Protein AF-A0A356GTF8-F1 (afdb_monomer_lite)

Radius of gyration: 16.65 Å; chains: 1; bounding box: 35×34×46 Å

Sequence (70 aa):
LIFFWDPLEPMPHDPDVKALLRMAVVWNIPIACNRASADFMISSPLMDSHYDRLVPDYDVYRTRKITRDE

Foldseek 3Di:
DEAADDPPDDDPCVVVVVVVVVVCVQQVHQYDHDDVSVVCVVPDPCVVDDDDGDHDDCVCVVPDDDDDDD

pLDDT: mean 91.95, std 6.61, range [57.09, 98.12]

Structure (mmCIF, N/CA/C/O backbone):
data_AF-A0A356GTF8-F1
#
_entry.id   AF-A0A356GTF8-F1
#
loop_
_atom_site.group_PDB
_atom_site.id
_atom_site.type_symbol
_atom_site.label_atom_id
_atom_site.label_alt_id
_atom_site.label_comp_id
_atom_site.label_asym_id
_atom_site.label_entity_id
_atom_site.label_seq_id
_atom_site.pdbx_PDB_ins_code
_atom_site.Cartn_x
_atom_site.Cartn_y
_atom_site.Cartn_z
_atom_site.occupancy
_atom_site.B_iso_or_equiv
_atom_site.auth_seq_id
_atom_site.auth_comp_id
_atom_site.auth_asym_id
_atom_site.auth_atom_id
_atom_site.pdbx_PDB_model_num
ATOM 1 N N . LEU A 1 1 ? -0.986 1.396 -5.266 1.00 96.00 1 LEU A N 1
ATOM 2 C CA . LEU A 1 1 ? -0.275 2.696 -5.290 1.00 96.00 1 LEU A CA 1
ATOM 3 C C . LEU A 1 1 ? 1.179 2.434 -5.641 1.00 96.00 1 LEU A C 1
ATOM 5 O O . LEU A 1 1 ? 1.845 1.734 -4.892 1.00 96.00 1 LEU A O 1
ATOM 9 N N . ILE A 1 2 ? 1.661 2.974 -6.756 1.00 97.25 2 ILE A N 1
ATOM 10 C CA . ILE A 1 2 ? 3.097 3.022 -7.044 1.00 97.25 2 ILE A CA 1
ATOM 11 C C . ILE A 1 2 ? 3.547 4.444 -6.721 1.00 97.25 2 ILE A C 1
ATOM 13 O O . ILE A 1 2 ? 3.030 5.384 -7.320 1.00 97.25 2 ILE A O 1
ATOM 17 N N . PHE A 1 3 ? 4.431 4.611 -5.740 1.00 96.62 3 PHE A N 1
ATOM 18 C CA . PHE A 1 3 ? 4.870 5.925 -5.280 1.00 96.62 3 PHE A CA 1
ATOM 19 C C . PHE A 1 3 ? 6.378 5.943 -5.049 1.00 96.62 3 PHE A C 1
ATOM 21 O O . PHE A 1 3 ? 6.862 5.545 -3.994 1.00 96.62 3 PHE A O 1
ATOM 28 N N . PHE A 1 4 ? 7.125 6.388 -6.055 1.00 95.25 4 PHE A N 1
ATOM 29 C CA . PHE A 1 4 ? 8.572 6.541 -5.947 1.00 95.25 4 PHE A CA 1
ATOM 30 C C . PHE A 1 4 ? 8.880 7.928 -5.400 1.00 95.25 4 PHE A C 1
ATOM 32 O O . PHE A 1 4 ? 8.571 8.934 -6.034 1.00 95.25 4 PHE A O 1
ATOM 39 N N . TRP A 1 5 ? 9.459 7.954 -4.209 1.00 90.12 5 TRP A N 1
ATOM 40 C CA . TRP A 1 5 ? 9.894 9.157 -3.513 1.00 90.12 5 TRP A CA 1
ATOM 41 C C . TRP A 1 5 ? 11.399 9.054 -3.240 1.00 90.12 5 TRP A C 1
ATOM 43 O O . TRP A 1 5 ? 11.939 7.945 -3.205 1.00 90.12 5 TRP A O 1
ATOM 53 N N . ASP A 1 6 ? 12.078 10.193 -3.103 1.00 90.31 6 ASP A N 1
ATOM 54 C CA . ASP A 1 6 ? 13.519 10.239 -2.837 1.00 90.31 6 ASP A CA 1
ATOM 55 C C . ASP A 1 6 ? 13.796 9.998 -1.340 1.00 90.31 6 ASP A C 1
ATOM 57 O O . ASP A 1 6 ? 13.324 10.777 -0.512 1.00 90.31 6 ASP A O 1
ATOM 61 N N . PRO A 1 7 ? 14.525 8.930 -0.960 1.00 86.56 7 PRO A N 1
ATOM 62 C CA . PRO A 1 7 ? 14.806 8.628 0.438 1.00 86.56 7 PRO A CA 1
ATOM 63 C C . PRO A 1 7 ? 16.031 9.356 1.012 1.00 86.56 7 PRO A C 1
ATOM 65 O O . PRO A 1 7 ? 16.295 9.205 2.206 1.00 86.56 7 PRO A O 1
ATOM 68 N N . LEU A 1 8 ? 16.818 10.060 0.194 1.00 90.00 8 LEU A N 1
ATOM 69 C CA . LEU A 1 8 ? 18.106 10.628 0.604 1.00 90.00 8 LEU A CA 1
ATOM 70 C C . LEU A 1 8 ? 18.016 12.103 0.993 1.00 90.00 8 LEU A C 1
ATOM 72 O O . LEU A 1 8 ? 18.757 12.536 1.877 1.00 90.00 8 LEU A O 1
ATOM 76 N N . GLU A 1 9 ? 17.114 12.860 0.372 1.00 89.12 9 GLU A N 1
ATOM 77 C CA . GLU A 1 9 ? 16.963 14.292 0.625 1.00 89.12 9 GLU A CA 1
ATOM 78 C C . GLU A 1 9 ? 15.633 14.598 1.331 1.00 89.12 9 GLU A C 1
ATOM 80 O O . GLU A 1 9 ? 14.570 14.271 0.801 1.00 89.12 9 GLU A O 1
ATOM 85 N N . PRO A 1 10 ? 15.655 15.232 2.522 1.00 85.94 10 PRO A N 1
ATOM 86 C CA . PRO A 1 10 ? 14.431 15.639 3.197 1.00 85.94 10 PRO A CA 1
ATOM 87 C C . PRO A 1 10 ? 13.771 16.781 2.427 1.00 85.94 10 PRO A C 1
ATOM 89 O O . PRO A 1 10 ? 14.386 17.824 2.187 1.00 85.94 10 PRO A O 1
ATOM 92 N N . MET A 1 11 ? 12.497 16.613 2.084 1.00 86.56 11 MET A N 1
ATOM 93 C CA . MET A 1 11 ? 11.743 17.606 1.331 1.00 86.56 11 MET A CA 1
ATOM 94 C C . MET A 1 11 ? 10.735 18.334 2.232 1.00 86.56 11 MET A C 1
ATOM 96 O O . MET A 1 11 ? 10.194 17.756 3.177 1.00 86.56 11 MET A O 1
ATOM 100 N N . PRO A 1 12 ? 10.380 19.600 1.928 1.00 89.12 12 PRO A N 1
ATOM 101 C CA . PRO A 1 12 ? 9.375 20.345 2.697 1.00 89.12 12 PRO A CA 1
ATOM 102 C C . PRO A 1 12 ? 8.002 19.651 2.796 1.00 89.12 12 PRO A C 1
ATOM 104 O O . PRO A 1 12 ? 7.212 19.973 3.678 1.00 89.12 12 PRO A O 1
ATOM 107 N N . HIS A 1 13 ? 7.725 18.701 1.897 1.00 88.88 13 HIS A N 1
ATOM 108 C CA . HIS A 1 13 ? 6.486 17.927 1.819 1.00 88.88 13 HIS A CA 1
ATOM 109 C C . HIS A 1 13 ? 6.609 16.496 2.388 1.00 88.88 13 HIS A C 1
ATOM 111 O O . HIS A 1 13 ? 5.701 15.686 2.213 1.00 88.88 13 HIS A O 1
ATOM 117 N N . ASP A 1 14 ? 7.684 16.162 3.112 1.00 88.94 14 ASP A N 1
ATOM 118 C CA . ASP A 1 14 ? 7.822 14.878 3.823 1.00 88.94 14 ASP A CA 1
ATOM 119 C C . ASP A 1 14 ? 6.612 14.509 4.716 1.00 88.94 14 ASP A C 1
ATOM 121 O O . ASP A 1 14 ? 6.264 13.320 4.796 1.00 88.94 14 ASP A O 1
ATOM 125 N N . PRO A 1 15 ? 5.923 15.463 5.388 1.00 93.00 15 PRO A N 1
ATOM 126 C CA . PRO A 1 15 ? 4.688 15.161 6.110 1.00 93.00 15 PRO A CA 1
ATOM 127 C C . PRO A 1 15 ? 3.593 14.563 5.216 1.00 93.00 15 PRO A C 1
ATOM 129 O O . PRO A 1 15 ? 2.878 13.656 5.651 1.00 93.00 15 PRO A O 1
ATOM 132 N N . ASP A 1 16 ? 3.504 15.004 3.962 1.00 93.62 16 ASP A N 1
ATOM 133 C CA . ASP A 1 16 ? 2.489 14.555 3.008 1.00 93.62 16 ASP A CA 1
ATOM 134 C C . ASP A 1 16 ? 2.802 13.149 2.484 1.00 93.62 16 ASP A C 1
ATOM 136 O O . ASP A 1 16 ? 1.898 12.317 2.372 1.00 93.62 16 ASP A O 1
ATOM 140 N N . VAL A 1 17 ? 4.086 12.832 2.263 1.00 92.81 17 VAL A N 1
ATOM 141 C CA . VAL A 1 17 ? 4.547 11.471 1.924 1.00 92.81 17 VAL A CA 1
ATOM 142 C C . VAL A 1 17 ? 4.090 10.486 3.002 1.00 92.81 17 VAL A C 1
ATOM 144 O O . VAL A 1 17 ? 3.470 9.459 2.709 1.00 92.81 17 VAL A O 1
ATOM 147 N N . LYS A 1 18 ? 4.325 10.829 4.275 1.00 92.19 18 LYS A N 1
ATOM 148 C CA . LYS A 1 18 ? 3.901 10.008 5.418 1.00 92.19 18 LYS A CA 1
ATOM 149 C C . LYS A 1 18 ? 2.382 9.923 5.525 1.00 92.19 18 LYS A C 1
ATOM 151 O O . LYS A 1 18 ? 1.860 8.848 5.823 1.00 92.19 18 LYS A O 1
ATOM 156 N N . ALA A 1 19 ? 1.666 11.018 5.276 1.00 95.88 19 ALA A N 1
ATOM 157 C CA . ALA A 1 19 ? 0.209 11.029 5.306 1.00 95.88 19 ALA A CA 1
ATOM 158 C C . ALA A 1 19 ? -0.387 10.088 4.248 1.00 95.88 19 ALA A C 1
ATOM 160 O O . ALA A 1 19 ? -1.268 9.289 4.578 1.00 95.88 19 ALA A O 1
ATOM 161 N N . LEU A 1 20 ? 0.127 10.119 3.016 1.00 95.75 20 LEU A N 1
ATOM 162 C CA . LEU A 1 20 ? -0.329 9.253 1.929 1.00 95.75 20 LEU A CA 1
ATOM 163 C C . LEU A 1 20 ? -0.057 7.774 2.226 1.00 95.75 20 LEU A C 1
ATOM 165 O O . LEU A 1 20 ? -0.967 6.947 2.131 1.00 95.75 20 LEU A O 1
ATOM 169 N N . LEU A 1 21 ? 1.170 7.437 2.641 1.00 95.62 21 LEU A N 1
ATOM 170 C CA . LEU A 1 21 ? 1.530 6.061 2.994 1.00 95.62 21 LEU A CA 1
ATOM 171 C C . LEU A 1 21 ? 0.694 5.545 4.170 1.00 95.62 21 LEU A C 1
ATOM 173 O O . LEU A 1 21 ? 0.212 4.414 4.135 1.00 95.62 21 LEU A O 1
ATOM 177 N N . ARG A 1 22 ? 0.435 6.392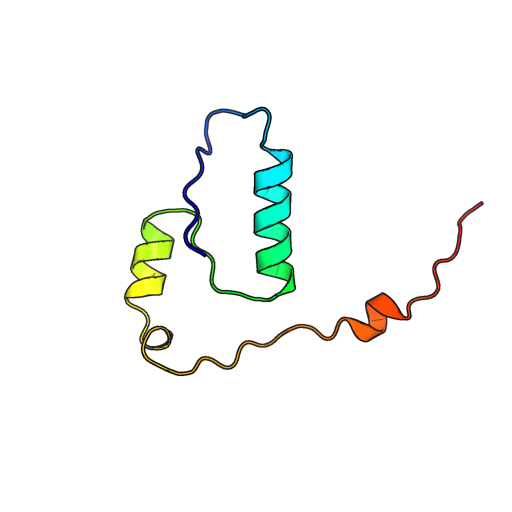 5.173 1.00 96.19 22 ARG A N 1
ATOM 178 C CA . ARG A 1 22 ? -0.446 6.052 6.296 1.00 96.19 22 ARG A CA 1
ATOM 179 C C . ARG A 1 22 ? -1.853 5.703 5.819 1.00 96.19 22 ARG A C 1
ATOM 181 O O . ARG A 1 22 ? -2.397 4.696 6.258 1.00 96.19 22 ARG A O 1
ATOM 188 N N . MET A 1 23 ? -2.436 6.500 4.922 1.00 96.31 23 MET A N 1
ATOM 189 C CA . MET A 1 23 ? -3.772 6.221 4.383 1.00 96.31 23 MET A CA 1
ATOM 190 C C . MET A 1 23 ? -3.815 4.909 3.600 1.00 96.31 23 MET A C 1
ATOM 192 O O . MET A 1 23 ? -4.783 4.161 3.719 1.00 96.31 23 MET A O 1
ATOM 196 N N . ALA A 1 24 ? -2.768 4.602 2.836 1.00 96.62 24 ALA A N 1
ATOM 197 C CA . ALA A 1 24 ? -2.695 3.342 2.115 1.00 96.62 24 ALA A CA 1
ATOM 198 C C . ALA A 1 24 ? -2.640 2.124 3.055 1.00 96.62 24 ALA A C 1
ATOM 200 O O . ALA A 1 24 ? -3.304 1.119 2.797 1.00 96.62 24 ALA A O 1
ATOM 201 N N . VAL A 1 25 ? -1.915 2.241 4.172 1.00 95.75 25 VAL A N 1
ATOM 202 C CA . VAL A 1 25 ? -1.869 1.209 5.219 1.00 95.75 25 VAL A CA 1
ATOM 203 C C . VAL A 1 25 ? -3.229 1.052 5.905 1.00 95.75 25 VAL A C 1
ATOM 205 O O . VAL A 1 25 ? -3.676 -0.077 6.079 1.00 95.75 25 VAL A O 1
ATOM 208 N N . VAL A 1 26 ? -3.923 2.152 6.235 1.00 95.44 26 VAL A N 1
ATOM 209 C CA . VAL A 1 26 ? -5.277 2.111 6.833 1.00 95.44 26 VAL A CA 1
ATOM 210 C C . VAL A 1 26 ? -6.246 1.296 5.974 1.00 95.44 26 VAL A C 1
ATOM 212 O O . VAL A 1 26 ? -7.009 0.479 6.475 1.00 95.44 26 VAL A O 1
ATOM 215 N N . TRP A 1 27 ? -6.204 1.478 4.659 1.00 95.44 27 TRP A N 1
ATOM 216 C CA . TRP A 1 27 ? -7.122 0.784 3.753 1.00 95.44 27 TRP A CA 1
ATOM 217 C C . TRP A 1 27 ? -6.604 -0.559 3.234 1.00 95.44 27 TRP A C 1
ATOM 219 O O . TRP A 1 27 ? -7.270 -1.172 2.397 1.00 95.44 27 TRP A O 1
ATOM 229 N N . ASN A 1 28 ? -5.440 -1.006 3.715 1.00 96.06 28 ASN A N 1
ATOM 230 C CA . ASN A 1 28 ? -4.758 -2.225 3.287 1.00 96.06 28 ASN A CA 1
ATOM 231 C C . ASN A 1 28 ? -4.708 -2.379 1.753 1.00 96.06 28 ASN A C 1
ATOM 233 O O . ASN A 1 28 ? -5.0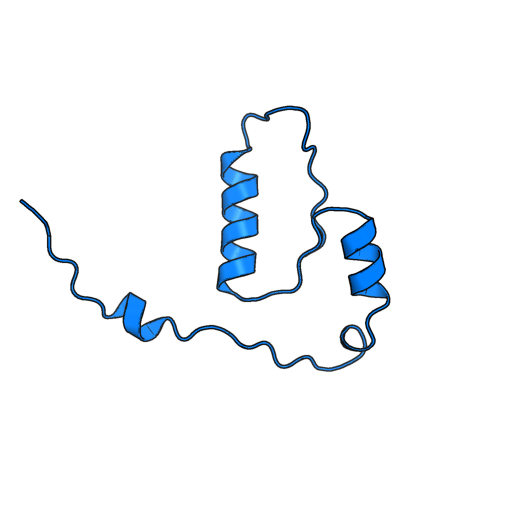91 -3.409 1.192 1.00 96.06 28 ASN A O 1
ATOM 237 N N . ILE A 1 29 ? -4.296 -1.316 1.054 1.00 95.88 29 ILE A N 1
ATOM 238 C CA . ILE A 1 29 ? -4.122 -1.360 -0.404 1.00 95.88 29 ILE A CA 1
ATOM 239 C C . ILE A 1 29 ? -2.688 -1.773 -0.769 1.00 95.88 29 ILE A C 1
ATOM 241 O O . ILE A 1 29 ? -1.754 -1.390 -0.063 1.00 95.88 29 ILE A O 1
ATOM 245 N N . PRO A 1 30 ? -2.468 -2.478 -1.897 1.00 96.38 30 PRO A N 1
ATOM 246 C CA . PRO A 1 30 ? -1.119 -2.760 -2.380 1.00 96.38 30 PRO A CA 1
ATOM 247 C C . PRO A 1 30 ? -0.332 -1.465 -2.628 1.00 96.38 30 PRO A C 1
ATOM 249 O O . PRO A 1 30 ? -0.786 -0.585 -3.374 1.00 96.38 30 PRO A O 1
ATOM 252 N N . ILE A 1 31 ? 0.855 -1.344 -2.024 1.00 97.56 31 ILE A N 1
ATOM 253 C CA . ILE A 1 31 ? 1.760 -0.198 -2.189 1.00 97.56 31 ILE A CA 1
ATOM 254 C C . ILE A 1 31 ? 3.169 -0.625 -2.601 1.00 97.56 31 ILE A C 1
ATOM 256 O O . ILE A 1 31 ? 3.698 -1.610 -2.099 1.00 97.56 31 ILE A O 1
ATOM 260 N N . ALA A 1 32 ? 3.778 0.132 -3.508 1.00 98.12 32 ALA A N 1
ATOM 261 C CA . ALA A 1 32 ? 5.180 -0.003 -3.874 1.00 98.12 32 ALA A CA 1
ATOM 262 C C . ALA A 1 32 ? 5.865 1.357 -3.760 1.00 98.12 32 ALA A C 1
ATOM 264 O O . ALA A 1 32 ? 5.505 2.297 -4.469 1.00 98.12 32 ALA A O 1
ATOM 265 N N . CYS A 1 33 ? 6.870 1.436 -2.887 1.00 97.00 33 CYS A N 1
ATOM 266 C CA . CYS A 1 33 ? 7.666 2.647 -2.663 1.00 97.00 33 CYS A CA 1
ATOM 267 C C . CYS A 1 33 ? 8.974 2.670 -3.468 1.00 97.00 33 CYS A C 1
ATOM 269 O O . CYS A 1 33 ? 9.728 3.634 -3.417 1.00 97.00 33 CYS A O 1
ATOM 271 N N . ASN A 1 34 ? 9.277 1.584 -4.178 1.00 96.81 34 ASN A N 1
ATOM 272 C CA . ASN A 1 34 ? 10.472 1.438 -4.995 1.00 96.81 34 ASN A CA 1
ATOM 273 C C . ASN A 1 34 ? 10.202 0.499 -6.173 1.00 96.81 34 ASN A C 1
ATOM 275 O O . ASN A 1 34 ? 9.194 -0.215 -6.205 1.00 96.81 34 ASN A O 1
ATOM 279 N N . ARG A 1 35 ? 11.133 0.497 -7.131 1.00 97.31 35 ARG A N 1
ATOM 280 C CA . ARG A 1 35 ? 11.030 -0.306 -8.350 1.00 97.31 35 ARG A CA 1
ATOM 281 C C . ARG A 1 35 ? 10.893 -1.798 -8.064 1.00 97.31 35 ARG A C 1
ATOM 283 O O . ARG A 1 35 ? 10.001 -2.420 -8.616 1.00 97.31 35 ARG A O 1
ATOM 290 N N . ALA A 1 36 ? 11.702 -2.345 -7.158 1.00 98.12 36 ALA A N 1
ATOM 291 C CA . ALA A 1 36 ? 11.649 -3.770 -6.840 1.00 98.12 36 ALA A CA 1
ATOM 292 C C . ALA A 1 36 ? 10.253 -4.194 -6.347 1.00 98.12 36 ALA A C 1
ATOM 294 O O . ALA A 1 36 ? 9.684 -5.155 -6.847 1.00 98.12 36 ALA A O 1
ATOM 295 N N . SER A 1 37 ? 9.645 -3.435 -5.433 1.00 97.81 37 SER A N 1
ATOM 296 C CA . SER A 1 37 ? 8.289 -3.728 -4.945 1.00 97.81 37 SER A CA 1
ATOM 297 C C . SER A 1 37 ? 7.239 -3.600 -6.052 1.00 97.81 37 SER A C 1
ATOM 299 O O . SER A 1 37 ? 6.270 -4.354 -6.068 1.00 97.81 37 SER A O 1
ATOM 301 N N . ALA A 1 38 ? 7.425 -2.659 -6.984 1.00 98.06 38 ALA A N 1
ATOM 302 C CA . ALA A 1 38 ? 6.537 -2.491 -8.131 1.00 98.06 38 ALA A CA 1
ATOM 303 C C . ALA A 1 38 ? 6.642 -3.675 -9.105 1.00 98.06 38 ALA A C 1
ATOM 305 O O . ALA A 1 38 ? 5.614 -4.186 -9.540 1.00 98.06 38 ALA A O 1
ATOM 306 N N . ASP A 1 39 ? 7.861 -4.151 -9.377 1.00 97.88 39 ASP A N 1
ATOM 307 C CA . ASP A 1 39 ? 8.124 -5.312 -10.234 1.00 97.88 39 ASP A CA 1
ATOM 308 C C . ASP A 1 39 ? 7.480 -6.587 -9.651 1.00 97.88 39 ASP A C 1
ATOM 310 O O . ASP A 1 39 ? 6.835 -7.355 -10.366 1.00 97.88 39 ASP A O 1
ATOM 314 N N . PHE A 1 40 ? 7.573 -6.795 -8.333 1.00 97.50 40 PHE A N 1
ATOM 315 C CA . PHE A 1 40 ? 6.885 -7.903 -7.652 1.00 97.50 40 PHE A CA 1
ATOM 316 C C . PHE A 1 40 ? 5.361 -7.750 -7.677 1.00 97.50 40 PHE A C 1
ATOM 318 O O . PHE A 1 40 ? 4.641 -8.724 -7.876 1.00 97.50 40 PHE A O 1
ATOM 325 N N . MET A 1 41 ? 4.856 -6.532 -7.479 1.00 96.44 41 MET A N 1
ATOM 326 C CA . MET A 1 41 ? 3.417 -6.279 -7.484 1.00 96.44 41 MET A CA 1
ATOM 327 C C . MET A 1 41 ? 2.802 -6.548 -8.857 1.00 96.44 41 MET A C 1
ATOM 329 O O . MET A 1 41 ? 1.782 -7.225 -8.931 1.00 96.44 41 MET A O 1
ATOM 333 N N . ILE A 1 42 ? 3.421 -6.051 -9.932 1.00 95.94 42 ILE A N 1
ATOM 334 C CA . ILE A 1 42 ? 2.882 -6.188 -11.292 1.00 95.94 42 ILE A CA 1
ATOM 335 C C . ILE A 1 42 ? 3.022 -7.612 -11.841 1.00 95.94 42 ILE A C 1
ATOM 337 O O . ILE A 1 42 ? 2.228 -8.019 -12.678 1.00 95.94 42 ILE A O 1
ATOM 341 N N . SER A 1 43 ? 4.007 -8.378 -11.365 1.00 96.44 43 SER A N 1
ATOM 342 C CA . SER A 1 43 ? 4.178 -9.791 -11.732 1.00 96.44 43 SER A CA 1
ATOM 343 C C . SER A 1 43 ? 3.331 -10.751 -10.891 1.00 96.44 43 SER A C 1
ATOM 345 O O . SER A 1 43 ? 3.287 -11.948 -11.180 1.00 96.44 43 SER A O 1
ATOM 347 N N . SER A 1 44 ? 2.659 -10.256 -9.849 1.00 96.25 44 SER A N 1
ATOM 348 C CA . SER A 1 44 ? 1.814 -11.076 -8.987 1.00 96.25 44 SER A CA 1
ATOM 349 C C . SER A 1 44 ? 0.582 -11.588 -9.745 1.00 96.25 44 SER A C 1
ATOM 351 O O . SER A 1 44 ? -0.142 -10.781 -10.328 1.00 96.25 44 SER A O 1
ATOM 353 N N . PRO A 1 45 ? 0.230 -12.884 -9.644 1.00 94.62 45 PRO A N 1
ATOM 354 C CA . PRO A 1 45 ? -1.036 -13.410 -10.173 1.00 94.62 45 PRO A CA 1
ATOM 355 C C . PRO A 1 45 ? -2.283 -12.734 -9.577 1.00 94.62 45 PRO A C 1
ATOM 357 O O . PRO A 1 45 ? -3.367 -12.772 -10.159 1.00 94.62 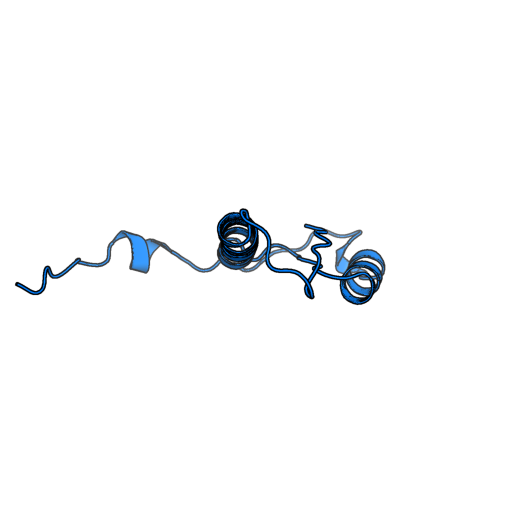45 PRO A O 1
ATOM 360 N N . LEU A 1 46 ? -2.137 -12.105 -8.405 1.00 94.56 46 LEU A N 1
ATOM 361 C CA . LEU A 1 46 ? -3.201 -11.341 -7.753 1.00 94.56 46 LEU A CA 1
ATOM 362 C C . LEU A 1 46 ? -3.515 -10.022 -8.475 1.00 94.56 46 LEU A C 1
ATOM 364 O O . LEU A 1 46 ? -4.515 -9.392 -8.157 1.00 94.56 46 LEU A O 1
ATOM 368 N N . MET A 1 47 ? -2.669 -9.587 -9.415 1.00 94.38 47 MET A N 1
ATOM 369 C CA . MET A 1 47 ? -2.879 -8.353 -10.171 1.00 94.38 47 MET A CA 1
ATOM 370 C C . MET A 1 47 ? -3.947 -8.511 -11.263 1.00 94.38 47 MET A C 1
ATOM 372 O O . MET A 1 47 ? -4.720 -7.585 -11.502 1.00 94.38 47 MET A O 1
ATOM 376 N N . ASP A 1 48 ? -4.025 -9.695 -11.876 1.00 92.69 48 ASP A N 1
ATOM 377 C CA . ASP A 1 48 ? -4.971 -10.015 -12.955 1.00 92.69 48 ASP A CA 1
ATOM 378 C C . ASP A 1 48 ? -6.261 -10.687 -12.446 1.00 92.69 48 ASP A C 1
ATOM 380 O O . ASP A 1 48 ? -7.089 -11.158 -13.227 1.00 92.69 48 ASP A O 1
ATOM 384 N N . SER A 1 49 ? -6.443 -10.762 -11.126 1.00 91.56 49 SER A N 1
ATOM 385 C CA . SER A 1 49 ? -7.587 -11.417 -10.488 1.00 91.56 49 SER A CA 1
ATOM 386 C C . SER A 1 49 ? -8.229 -10.536 -9.417 1.00 91.56 49 SER A C 1
ATOM 388 O O . SER A 1 49 ? -7.672 -9.531 -8.979 1.00 91.56 49 SER A O 1
ATOM 390 N N . HIS A 1 50 ? -9.451 -10.891 -9.007 1.00 92.50 50 HIS A N 1
ATOM 391 C CA . HIS A 1 50 ? -10.098 -10.215 -7.888 1.00 92.50 50 HIS A CA 1
ATOM 392 C C . HIS A 1 50 ? -9.354 -10.551 -6.591 1.00 92.50 50 HIS A C 1
ATOM 394 O O . HIS A 1 50 ? -9.206 -11.722 -6.243 1.00 92.50 50 HIS A O 1
ATOM 400 N N . TYR A 1 51 ? -8.906 -9.523 -5.872 1.00 93.25 51 TYR A N 1
ATOM 401 C CA . TYR A 1 51 ? -8.226 -9.667 -4.590 1.00 93.25 51 TYR A CA 1
ATOM 402 C C . TYR A 1 51 ? -9.106 -9.140 -3.454 1.00 93.25 51 TYR A C 1
ATOM 404 O O . TYR A 1 51 ? -9.327 -7.932 -3.323 1.00 93.25 51 TYR A O 1
ATOM 412 N N . ASP A 1 52 ? -9.573 -10.056 -2.605 1.00 92.62 52 ASP A N 1
ATOM 413 C CA . ASP A 1 52 ? -10.337 -9.727 -1.404 1.00 92.62 52 ASP A CA 1
ATOM 414 C C . ASP A 1 52 ? -9.398 -9.245 -0.299 1.00 92.62 52 ASP A C 1
ATOM 416 O O . ASP A 1 52 ? -8.820 -10.014 0.472 1.00 92.62 52 ASP A O 1
ATOM 420 N N . ARG A 1 53 ? -9.225 -7.927 -0.236 1.00 91.88 53 ARG A N 1
ATOM 421 C CA . ARG A 1 53 ? -8.393 -7.297 0.787 1.00 91.88 53 ARG A CA 1
ATOM 422 C C . ARG A 1 53 ? -9.064 -7.360 2.161 1.00 91.88 53 ARG A C 1
ATOM 424 O O . ARG A 1 53 ? -10.224 -6.983 2.328 1.00 91.88 53 ARG A O 1
ATOM 431 N N . LEU A 1 54 ? -8.294 -7.749 3.173 1.00 92.38 54 LEU A N 1
ATOM 432 C CA . LEU A 1 54 ? -8.720 -7.686 4.570 1.00 92.38 54 LEU A CA 1
ATOM 433 C C . LEU A 1 54 ? -8.589 -6.247 5.075 1.00 92.38 54 LEU A C 1
ATOM 435 O O . LEU A 1 54 ? -7.482 -5.784 5.345 1.00 92.38 54 LEU A O 1
ATOM 439 N N . VAL A 1 55 ? -9.699 -5.522 5.183 1.00 91.62 55 VAL A N 1
ATOM 440 C CA . VAL A 1 55 ? -9.706 -4.180 5.785 1.00 91.62 55 VAL A CA 1
ATOM 441 C C . VAL A 1 55 ? -9.979 -4.325 7.283 1.00 91.62 55 VAL A C 1
ATOM 443 O O . VAL A 1 55 ? -10.966 -4.972 7.637 1.00 91.62 55 VAL A O 1
ATOM 446 N N . PRO A 1 56 ? -9.139 -3.759 8.170 1.00 89.94 56 PRO A N 1
ATOM 447 C CA . PRO A 1 56 ? -9.410 -3.778 9.602 1.00 89.94 56 PRO A CA 1
ATOM 448 C C . PRO A 1 56 ? -10.765 -3.143 9.927 1.00 89.94 56 PRO A C 1
ATOM 450 O O . PRO A 1 56 ? -11.137 -2.125 9.341 1.00 89.94 56 PRO A O 1
ATOM 453 N N . ASP A 1 57 ? -11.486 -3.722 10.886 1.00 89.94 57 ASP A N 1
ATOM 454 C CA . ASP A 1 57 ? -12.692 -3.097 11.417 1.00 89.94 57 ASP A CA 1
ATOM 455 C C . ASP A 1 57 ? -12.304 -1.905 12.302 1.00 89.94 57 ASP A C 1
ATOM 457 O O . ASP A 1 57 ? -11.672 -2.045 13.354 1.00 89.94 57 ASP A O 1
ATOM 461 N N . TYR A 1 58 ? -12.672 -0.712 11.847 1.00 89.69 58 TYR A N 1
ATOM 462 C CA . TYR A 1 58 ? -12.401 0.536 12.544 1.00 89.69 58 TYR A CA 1
ATOM 463 C C . TYR A 1 58 ? -13.544 0.974 13.460 1.00 89.69 58 TYR A C 1
ATOM 465 O O . TYR A 1 58 ? -13.399 2.000 14.125 1.00 89.69 58 TYR A O 1
ATOM 473 N N . ASP A 1 59 ? -14.656 0.244 13.553 1.00 88.69 59 ASP A N 1
ATOM 474 C CA . ASP A 1 59 ? -15.793 0.669 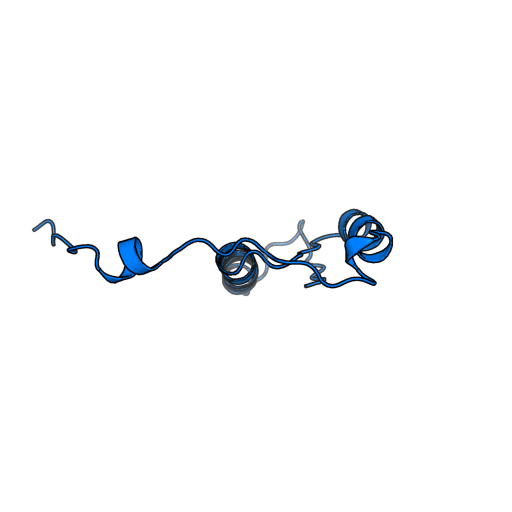14.370 1.00 88.69 59 ASP A CA 1
ATOM 475 C C . ASP A 1 59 ? -15.436 0.725 15.854 1.00 88.69 59 ASP A C 1
ATOM 477 O O . ASP A 1 59 ? -15.743 1.722 16.506 1.00 88.69 59 ASP A O 1
ATOM 481 N N . VAL A 1 60 ? -14.644 -0.228 16.358 1.00 86.69 60 VAL A N 1
ATOM 482 C CA . VAL A 1 60 ? -14.106 -0.184 17.732 1.00 86.69 60 VAL A CA 1
ATOM 483 C C . VAL A 1 60 ? -13.327 1.110 17.987 1.00 86.69 60 VAL A C 1
ATOM 485 O O . VAL A 1 60 ? -13.472 1.739 19.037 1.00 86.69 60 VAL A O 1
ATOM 488 N N . TYR A 1 61 ? -12.511 1.539 17.019 1.00 86.25 61 TYR A N 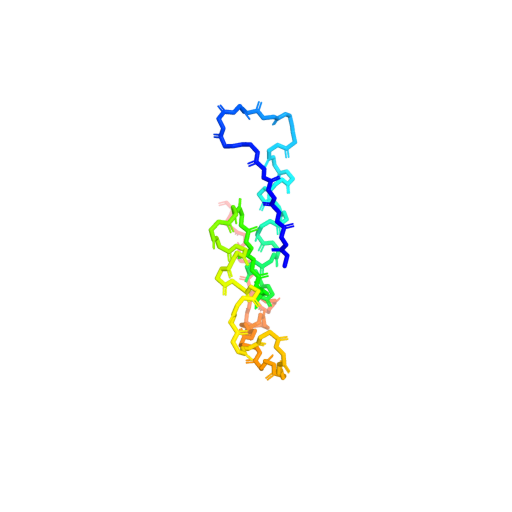1
ATOM 489 C CA . TYR A 1 61 ? -11.767 2.794 17.112 1.00 86.25 61 TYR A CA 1
ATOM 490 C C . TYR A 1 61 ? -12.694 4.013 17.046 1.00 86.25 61 TYR A C 1
ATOM 492 O O . TYR A 1 61 ? -12.496 4.971 17.792 1.00 86.25 61 TYR A O 1
ATOM 500 N N . ARG A 1 62 ? -13.716 3.987 16.185 1.00 86.44 62 ARG A N 1
ATOM 501 C CA . ARG A 1 62 ? -14.677 5.087 16.011 1.00 86.44 62 ARG A CA 1
ATOM 502 C C . ARG A 1 62 ? -15.575 5.274 17.231 1.00 86.44 62 ARG A C 1
ATOM 504 O O . ARG A 1 62 ? -15.934 6.407 17.536 1.00 86.44 62 ARG A O 1
ATOM 511 N N . THR A 1 63 ? -15.914 4.195 17.934 1.00 92.06 63 THR A N 1
ATOM 512 C CA . THR A 1 63 ? -16.783 4.221 19.120 1.00 92.06 63 THR A CA 1
ATOM 513 C C . THR A 1 63 ? -16.015 4.292 20.437 1.00 92.06 63 THR A C 1
ATOM 515 O O . THR A 1 63 ? -16.630 4.253 21.506 1.00 92.06 63 THR A O 1
ATOM 518 N N . ARG A 1 64 ? -14.678 4.359 20.405 1.00 89.19 64 ARG A N 1
ATOM 519 C CA . ARG A 1 64 ? -13.881 4.406 21.634 1.00 89.19 64 ARG A CA 1
ATOM 520 C C . ARG A 1 64 ? -14.225 5.658 22.442 1.00 89.19 64 ARG A C 1
ATOM 522 O O . ARG A 1 64 ? -14.300 6.763 21.904 1.00 89.19 64 ARG A O 1
ATOM 529 N N . LYS A 1 65 ? -14.389 5.498 23.755 1.00 88.81 65 LYS A N 1
ATOM 530 C CA . LYS A 1 65 ? -14.522 6.641 24.661 1.00 88.81 65 LYS A CA 1
ATOM 531 C C . LYS A 1 65 ? -13.171 7.343 24.743 1.00 88.81 65 LYS A C 1
ATOM 533 O O . LYS A 1 65 ? -12.175 6.720 25.097 1.00 88.81 65 LYS A O 1
ATOM 538 N N . ILE A 1 66 ? -13.139 8.622 24.392 1.00 87.44 66 ILE A N 1
ATOM 539 C CA . ILE A 1 66 ? -11.953 9.456 24.570 1.00 87.44 66 ILE A CA 1
ATOM 540 C C . ILE A 1 66 ? -12.019 9.990 25.998 1.00 87.44 66 ILE A C 1
ATOM 542 O O . ILE A 1 66 ? -12.755 10.937 26.272 1.00 87.44 66 ILE A O 1
ATOM 546 N N . THR A 1 67 ? -11.303 9.353 26.921 1.00 81.06 67 THR A N 1
ATOM 547 C CA . THR A 1 67 ? -11.010 9.962 28.218 1.00 81.06 67 THR A CA 1
ATOM 548 C C . THR A 1 67 ? -10.117 11.170 27.961 1.00 81.06 67 THR A C 1
ATOM 550 O O . THR A 1 67 ? -9.052 11.047 27.359 1.00 81.06 67 THR A O 1
ATOM 553 N N . ARG A 1 68 ? -10.592 12.359 28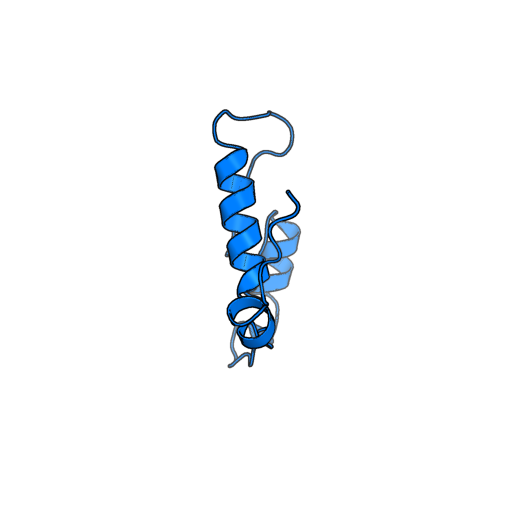.338 1.00 76.69 68 ARG A N 1
ATOM 554 C CA . ARG A 1 68 ? -9.720 13.522 28.487 1.00 76.69 68 ARG A CA 1
ATOM 555 C C . ARG A 1 68 ? -8.958 13.303 29.784 1.00 76.69 68 ARG A C 1
ATOM 557 O O . ARG A 1 68 ? -9.578 13.334 30.842 1.00 76.69 68 ARG A O 1
ATOM 564 N N . ASP A 1 69 ? -7.667 13.036 29.677 1.00 69.56 69 ASP A N 1
ATOM 565 C CA . ASP A 1 69 ? -6.773 13.199 30.815 1.00 69.56 69 ASP A CA 1
ATOM 566 C C . ASP A 1 69 ? -6.667 14.715 31.061 1.00 69.56 69 ASP A C 1
ATOM 568 O O . ASP A 1 69 ? -6.246 15.458 30.167 1.00 69.56 69 ASP A O 1
ATOM 572 N N . GLU A 1 70 ? -7.199 15.164 32.202 1.00 57.09 70 GLU A N 1
ATOM 573 C CA . GLU A 1 70 ? -7.041 16.528 32.734 1.00 57.09 70 GLU A CA 1
ATOM 574 C C . GLU A 1 70 ? -5.647 16.725 33.338 1.00 57.09 70 GLU A C 1
ATOM 576 O O . GLU A 1 70 ? -5.144 15.782 33.996 1.00 57.09 70 GLU A O 1
#

Secondary structure (DSSP, 8-state):
-B----SSS--TTHHHHHHHHHHHHHTT---BSSHHHHHHHHHSTTSSS---------HHHHT-------